Protein AF-A0A7S1AIG1-F1 (afdb_monomer)

Secondary structure (DSSP, 8-state):
-HHHHHTTTTTTTHHHHHHHHHHHHHHHHHHHHHHHHHHHHHS----EEESTT-TT-EEE---HHHHHHHHHHHHHHHHHHTSTT-TTTHHHHHHHHHHHHHHHHHHHHHH-

Solvent-accessible surface area (backbone atoms only — not comparable to full-atom values): 6513 Å² total; per-residue (Å²): 106,76,65,61,53,61,75,61,48,56,77,79,45,45,64,60,52,52,51,52,52,49,44,53,54,44,31,51,55,49,50,57,53,50,50,50,52,53,50,51,62,73,71,58,78,82,46,67,39,66,48,91,79,42,86,98,38,72,39,78,50,82,50,65,68,58,54,53,50,50,54,53,49,49,55,51,50,53,53,46,70,72,37,92,44,25,76,92,50,40,70,63,52,52,56,48,49,52,50,54,49,51,52,50,54,55,51,54,64,69,74,108

Mean predicted aligned error: 9.69 Å

pLDDT: mean 81.88, std 11.01, range [47.72, 93.44]

Structure (mmCIF, N/CA/C/O backbone):
data_AF-A0A7S1AIG1-F1
#
_entry.id   AF-A0A7S1AIG1-F1
#
loop_
_atom_site.group_PDB
_atom_site.id
_atom_site.type_symbol
_atom_site.label_atom_id
_atom_site.label_alt_id
_atom_site.label_comp_id
_atom_site.label_asym_id
_atom_site.label_entity_id
_atom_site.label_seq_id
_atom_site.pdbx_PDB_ins_code
_atom_site.Cartn_x
_atom_site.Cartn_y
_atom_site.Cartn_z
_atom_site.occupancy
_atom_site.B_iso_or_equiv
_atom_site.auth_seq_id
_atom_site.auth_comp_id
_atom_site.auth_asym_id
_atom_site.auth_atom_id
_atom_site.pdbx_PDB_model_num
ATOM 1 N N . THR A 1 1 ? 15.024 -18.131 -40.405 1.00 47.72 1 THR A N 1
ATOM 2 C CA . THR A 1 1 ? 16.391 -18.675 -40.186 1.00 47.72 1 THR A CA 1
ATOM 3 C C . THR A 1 1 ? 17.231 -17.600 -39.531 1.00 47.72 1 THR A C 1
ATOM 5 O O . THR A 1 1 ? 16.886 -16.444 -39.683 1.00 47.72 1 THR A O 1
ATOM 8 N N . LEU A 1 2 ? 18.308 -17.926 -38.809 1.00 54.19 2 LEU A N 1
ATOM 9 C CA . LEU A 1 2 ? 19.187 -16.922 -38.171 1.00 54.19 2 LEU A CA 1
ATOM 10 C C . LEU A 1 2 ? 19.594 -15.776 -39.123 1.00 54.19 2 LEU A C 1
ATOM 12 O O . LEU A 1 2 ? 19.642 -14.630 -38.699 1.00 54.19 2 LEU A O 1
ATOM 16 N N . LEU A 1 3 ? 19.724 -16.064 -40.425 1.00 59.31 3 LEU A N 1
ATOM 17 C CA . LEU A 1 3 ? 19.918 -15.075 -41.491 1.00 59.31 3 LEU A CA 1
ATOM 18 C C . LEU A 1 3 ? 18.823 -13.991 -41.576 1.00 59.31 3 LEU A C 1
ATOM 20 O O . LEU A 1 3 ? 19.128 -12.843 -41.874 1.00 59.31 3 LEU A O 1
ATOM 24 N N . SER A 1 4 ? 17.552 -14.327 -41.322 1.00 54.50 4 SER A N 1
ATOM 25 C CA . SER A 1 4 ? 16.450 -13.354 -41.349 1.00 54.50 4 SER A CA 1
ATOM 26 C C . SER A 1 4 ? 16.503 -12.393 -40.162 1.00 54.50 4 SER A C 1
ATOM 28 O O . SER A 1 4 ? 16.073 -11.258 -40.296 1.00 54.50 4 SER A O 1
ATOM 30 N N . LEU A 1 5 ? 17.059 -12.818 -39.021 1.00 51.34 5 LEU A N 1
ATOM 31 C CA . LEU A 1 5 ? 17.271 -11.962 -37.847 1.00 51.34 5 LEU A CA 1
ATOM 32 C C . LEU A 1 5 ? 18.486 -11.041 -38.036 1.00 51.34 5 LEU A C 1
ATOM 34 O O . LEU A 1 5 ? 18.451 -9.886 -37.622 1.00 51.34 5 LEU A O 1
ATOM 38 N N . THR A 1 6 ? 19.537 -11.515 -38.715 1.00 59.47 6 THR A N 1
ATOM 39 C CA . THR A 1 6 ? 20.701 -10.686 -39.073 1.00 59.47 6 THR A CA 1
ATOM 40 C C . THR A 1 6 ? 20.366 -9.661 -40.164 1.00 59.47 6 THR A C 1
ATOM 42 O O . THR A 1 6 ? 20.821 -8.526 -40.082 1.00 59.47 6 THR A O 1
ATOM 45 N N . ASN A 1 7 ? 19.514 -10.017 -41.134 1.00 57.75 7 ASN A N 1
ATOM 46 C CA . ASN A 1 7 ? 19.038 -9.109 -42.190 1.00 57.75 7 ASN A CA 1
ATOM 47 C C . ASN A 1 7 ? 18.108 -7.990 -41.688 1.00 57.75 7 ASN A C 1
ATOM 49 O O . ASN A 1 7 ? 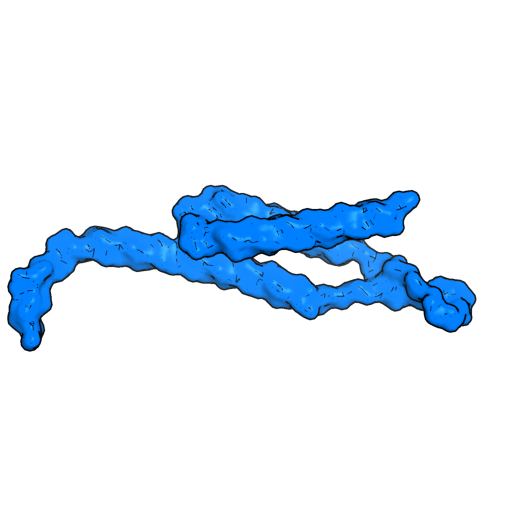17.891 -7.024 -42.411 1.00 57.75 7 ASN A O 1
ATOM 53 N N . HIS A 1 8 ? 17.560 -8.108 -40.476 1.00 59.56 8 HIS A N 1
ATOM 54 C CA . HIS A 1 8 ? 16.667 -7.113 -39.872 1.00 59.56 8 HIS A CA 1
ATOM 55 C C . HIS A 1 8 ? 17.375 -6.141 -38.914 1.00 59.56 8 HIS A C 1
ATOM 57 O O . HIS A 1 8 ? 16.700 -5.473 -38.137 1.00 59.56 8 HIS A O 1
ATOM 63 N N . CYS A 1 9 ? 18.711 -6.042 -38.955 1.00 58.47 9 CYS A N 1
ATOM 64 C CA . CYS A 1 9 ? 19.464 -5.057 -38.169 1.00 58.47 9 CYS A CA 1
ATOM 65 C C . CYS A 1 9 ? 19.092 -5.044 -36.671 1.00 58.47 9 CYS A C 1
ATOM 67 O O . CYS A 1 9 ? 18.998 -4.001 -36.035 1.00 58.47 9 CYS A O 1
ATOM 69 N N . ILE A 1 10 ? 18.904 -6.218 -36.063 1.00 56.22 10 ILE A N 1
ATOM 70 C CA . ILE A 1 10 ? 18.579 -6.339 -34.629 1.00 56.22 10 ILE A CA 1
ATOM 71 C C . ILE A 1 10 ? 19.618 -5.658 -33.719 1.00 56.22 10 ILE A C 1
ATOM 73 O O . ILE A 1 10 ? 19.285 -5.218 -32.621 1.00 56.22 10 ILE A O 1
ATOM 77 N N . PHE A 1 11 ? 20.863 -5.526 -34.186 1.00 57.81 11 PHE A N 1
ATOM 78 C CA . PHE A 1 11 ? 21.914 -4.795 -33.480 1.00 57.81 11 PHE A CA 1
ATOM 79 C C . PHE A 1 11 ? 21.728 -3.269 -33.501 1.00 57.81 11 PHE A C 1
ATOM 81 O O . PHE A 1 11 ? 22.178 -2.623 -32.558 1.00 57.81 11 PHE A O 1
ATOM 88 N N . ASP A 1 12 ? 21.016 -2.711 -34.486 1.00 61.19 12 ASP A N 1
ATOM 89 C CA . ASP A 1 12 ? 20.690 -1.276 -34.551 1.00 61.19 12 ASP A CA 1
ATOM 90 C C . ASP A 1 12 ? 19.557 -0.905 -33.578 1.00 61.19 12 ASP A C 1
ATOM 92 O O . ASP A 1 12 ? 19.455 0.230 -33.126 1.00 61.19 12 ASP A O 1
ATOM 96 N N . HIS A 1 13 ? 18.738 -1.880 -33.174 1.00 60.94 13 HIS A N 1
ATOM 97 C CA . HIS A 1 13 ? 17.658 -1.695 -32.199 1.00 60.94 13 HIS A CA 1
ATOM 98 C C . HIS A 1 13 ? 18.053 -2.067 -30.761 1.00 60.94 13 HIS A C 1
ATOM 100 O O . HIS A 1 13 ? 17.199 -2.092 -29.875 1.00 60.94 13 HIS A O 1
ATOM 106 N N . LYS A 1 14 ? 19.338 -2.348 -30.498 1.00 67.12 14 LYS A N 1
ATOM 107 C CA . LYS A 1 14 ? 19.829 -2.748 -29.168 1.00 67.12 14 LYS A CA 1
ATOM 108 C C . LYS A 1 14 ? 19.532 -1.699 -28.093 1.00 67.12 14 LYS A C 1
ATOM 110 O O . LYS A 1 14 ? 19.186 -2.066 -26.973 1.00 67.12 14 LYS A O 1
ATOM 115 N N . 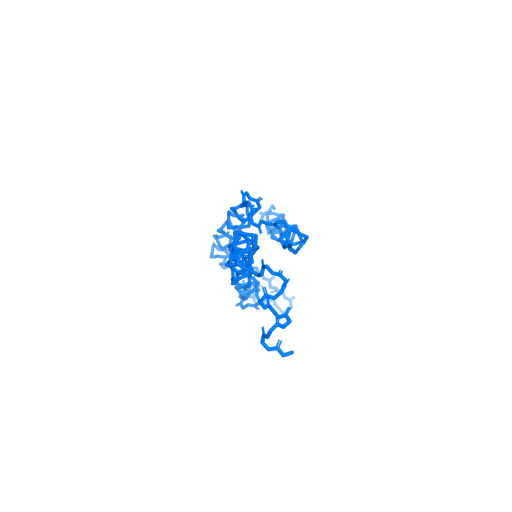GLU A 1 15 ? 19.650 -0.417 -28.428 1.00 70.12 15 GLU A N 1
ATOM 116 C CA . GLU A 1 15 ? 19.337 0.682 -27.506 1.00 70.12 15 GLU A CA 1
ATOM 117 C C . GLU A 1 15 ? 17.851 0.707 -27.151 1.00 70.12 15 GLU A C 1
ATOM 119 O O . GLU A 1 15 ? 17.505 0.757 -25.977 1.00 70.12 15 GLU A O 1
ATOM 124 N N . LEU A 1 16 ? 16.985 0.547 -28.151 1.00 74.50 16 LEU A N 1
ATOM 125 C CA . LEU A 1 16 ? 15.533 0.552 -27.983 1.00 74.50 16 LEU A CA 1
ATOM 126 C C . LEU A 1 16 ? 15.058 -0.662 -27.161 1.00 74.50 16 LEU A C 1
ATOM 128 O O . LEU A 1 16 ? 14.215 -0.535 -26.278 1.00 74.50 16 LEU A O 1
ATOM 132 N N . VAL A 1 17 ? 15.664 -1.836 -27.375 1.00 77.56 17 VAL A N 1
ATOM 133 C CA . VAL A 1 17 ? 15.426 -3.031 -26.544 1.00 77.56 17 VAL A CA 1
ATOM 134 C C . VAL A 1 17 ? 15.920 -2.818 -25.111 1.00 77.56 17 VAL A C 1
ATOM 136 O O . VAL A 1 17 ? 15.235 -3.203 -24.166 1.00 77.56 17 VAL A O 1
ATOM 139 N N . SER A 1 18 ? 17.088 -2.197 -24.930 1.00 77.81 18 SER A N 1
ATOM 140 C CA . SER A 1 18 ? 17.630 -1.900 -23.601 1.00 77.81 18 SER A CA 1
ATOM 141 C C . SER A 1 18 ? 16.768 -0.887 -22.843 1.00 77.81 18 SER A C 1
ATOM 143 O O . SER A 1 18 ? 16.587 -1.029 -21.636 1.00 77.81 18 SER A O 1
ATOM 145 N N . GLU A 1 19 ? 16.230 0.115 -23.535 1.00 80.44 19 GLU A N 1
ATOM 146 C CA . GLU A 1 19 ? 15.341 1.127 -22.970 1.00 80.44 19 GLU A CA 1
ATOM 147 C C . GLU A 1 19 ? 14.015 0.505 -22.520 1.00 80.44 19 GLU A C 1
ATOM 149 O O . GLU A 1 19 ? 13.650 0.624 -21.350 1.00 80.44 19 GLU A O 1
ATOM 154 N N . ILE A 1 20 ? 13.349 -0.251 -23.401 1.00 81.50 20 ILE A N 1
ATOM 155 C CA . ILE A 1 20 ? 12.097 -0.951 -23.074 1.00 81.50 20 ILE A CA 1
ATOM 156 C C . ILE A 1 20 ? 12.316 -1.944 -21.928 1.00 81.50 20 ILE A C 1
ATOM 158 O O . ILE A 1 20 ? 11.515 -1.998 -20.998 1.00 81.50 20 ILE A O 1
ATOM 162 N N . SER A 1 21 ? 13.418 -2.699 -21.947 1.00 82.19 21 SER A N 1
ATOM 163 C CA . SER A 1 21 ? 13.750 -3.631 -20.864 1.00 82.19 21 SER A CA 1
ATOM 164 C C . SER A 1 21 ? 13.982 -2.912 -19.533 1.00 82.19 21 SER A C 1
ATOM 166 O O . SER A 1 21 ? 13.638 -3.450 -18.478 1.00 82.19 21 SER A O 1
ATOM 168 N N . GLY A 1 22 ? 14.566 -1.712 -19.563 1.00 82.88 22 GLY A N 1
ATOM 169 C CA . GLY A 1 22 ? 14.761 -0.875 -18.382 1.00 82.88 22 GLY A CA 1
ATOM 170 C C . GLY A 1 22 ? 13.435 -0.381 -17.804 1.00 82.88 22 GLY A C 1
ATOM 171 O O . GLY A 1 22 ? 13.222 -0.491 -16.597 1.00 82.88 22 GLY A O 1
ATOM 172 N N . VAL A 1 23 ? 12.525 0.090 -18.662 1.00 84.19 23 VAL A N 1
ATOM 173 C CA . VAL A 1 23 ? 11.170 0.506 -18.263 1.00 84.19 23 VAL A CA 1
ATOM 174 C C . VAL A 1 23 ? 10.387 -0.667 -17.678 1.00 84.19 23 VAL A C 1
ATOM 176 O O . VAL A 1 23 ? 9.883 -0.549 -16.565 1.00 84.19 23 VAL A O 1
ATOM 179 N N . ALA A 1 24 ? 10.379 -1.819 -18.354 1.00 82.94 24 ALA A N 1
ATOM 180 C CA . ALA A 1 24 ? 9.680 -3.017 -17.889 1.00 82.94 24 ALA A CA 1
ATOM 181 C C . ALA A 1 24 ? 10.203 -3.508 -16.526 1.00 82.94 24 ALA A C 1
ATOM 183 O O . ALA A 1 24 ? 9.431 -3.911 -15.659 1.00 82.94 24 ALA A O 1
ATOM 184 N N . SER A 1 25 ? 11.519 -3.433 -16.303 1.00 88.06 25 SER A N 1
ATOM 185 C CA . SER A 1 25 ? 12.118 -3.789 -15.009 1.00 88.06 25 SER A CA 1
ATOM 186 C C . SER A 1 25 ? 11.704 -2.815 -13.899 1.00 88.06 25 SER A C 1
ATOM 188 O O . SER A 1 25 ? 11.460 -3.232 -12.767 1.00 88.06 25 SER A O 1
ATOM 190 N N . GLY A 1 26 ? 11.609 -1.521 -14.221 1.00 87.88 26 GLY A N 1
ATOM 191 C CA . GLY A 1 26 ? 11.132 -0.489 -13.302 1.00 87.88 26 GLY A CA 1
ATOM 192 C C . GLY A 1 26 ? 9.654 -0.654 -12.945 1.00 87.88 26 GLY A C 1
ATOM 193 O O . GLY A 1 26 ? 9.300 -0.576 -11.770 1.00 87.88 26 GLY A O 1
ATOM 194 N N . GLU A 1 27 ? 8.810 -0.946 -13.934 1.00 88.25 27 GLU A N 1
ATOM 195 C CA . GLU A 1 27 ? 7.386 -1.249 -13.744 1.00 88.25 27 GLU A CA 1
ATOM 196 C C . GLU A 1 27 ? 7.192 -2.474 -12.850 1.00 88.25 27 GLU A C 1
ATOM 198 O O . GLU A 1 27 ? 6.446 -2.414 -11.875 1.00 88.25 27 GLU A O 1
ATOM 203 N N . TYR A 1 28 ? 7.937 -3.552 -13.107 1.00 88.12 28 TYR A N 1
ATOM 204 C CA . TYR A 1 28 ? 7.877 -4.772 -12.302 1.00 88.12 28 TYR A CA 1
ATOM 205 C C . TYR A 1 28 ? 8.279 -4.542 -10.837 1.00 88.12 28 TYR A C 1
ATOM 207 O O . TYR A 1 28 ? 7.708 -5.134 -9.920 1.00 88.12 28 TYR A O 1
ATOM 215 N N . ALA A 1 29 ? 9.256 -3.667 -10.583 1.00 89.81 29 ALA A N 1
ATOM 216 C CA . ALA A 1 29 ? 9.644 -3.309 -9.221 1.00 89.81 29 ALA A CA 1
ATOM 217 C C . ALA A 1 29 ? 8.532 -2.542 -8.482 1.00 89.81 29 ALA A C 1
ATOM 219 O O . ALA A 1 29 ? 8.291 -2.787 -7.295 1.00 89.81 29 ALA A O 1
ATOM 220 N N . LEU A 1 30 ? 7.840 -1.631 -9.173 1.00 90.44 30 LEU A N 1
ATOM 221 C CA . LEU A 1 30 ? 6.689 -0.932 -8.605 1.00 90.44 30 LEU A CA 1
ATOM 222 C C . LEU A 1 30 ? 5.504 -1.878 -8.387 1.00 90.44 30 LEU A C 1
ATOM 224 O O . LEU A 1 30 ? 4.870 -1.811 -7.339 1.00 90.44 30 LEU A O 1
ATOM 228 N N . GLU A 1 31 ? 5.237 -2.791 -9.320 1.00 90.25 31 GLU A N 1
ATOM 229 C CA . GLU A 1 31 ? 4.153 -3.769 -9.194 1.00 90.25 31 GLU A CA 1
ATOM 230 C C . GLU A 1 31 ? 4.370 -4.703 -7.999 1.00 90.25 31 GLU A C 1
ATOM 232 O O . GLU A 1 31 ? 3.460 -4.871 -7.192 1.00 90.25 31 GLU A O 1
ATOM 237 N N . GLN A 1 32 ? 5.594 -5.198 -7.788 1.00 92.12 32 GLN A N 1
ATOM 238 C CA . GLN A 1 32 ? 5.936 -5.949 -6.573 1.00 92.12 32 GLN A CA 1
ATOM 239 C C . GLN A 1 32 ? 5.746 -5.128 -5.294 1.00 92.12 32 GLN A C 1
ATOM 241 O O . GLN A 1 32 ? 5.410 -5.667 -4.240 1.00 92.12 32 GLN A O 1
ATOM 246 N N . SER A 1 33 ? 6.011 -3.823 -5.354 1.00 90.38 33 SER A N 1
ATOM 247 C CA . SER A 1 33 ? 5.841 -2.946 -4.195 1.00 90.38 33 SER A CA 1
ATOM 248 C C . SER A 1 33 ? 4.357 -2.743 -3.891 1.00 90.38 33 SER A C 1
ATOM 250 O O . SER A 1 33 ? 3.962 -2.787 -2.729 1.00 90.38 33 SER A O 1
ATOM 252 N N . LEU A 1 34 ? 3.525 -2.591 -4.926 1.00 90.81 34 LEU A N 1
ATOM 253 C CA . LEU A 1 34 ? 2.072 -2.528 -4.803 1.00 90.81 34 LEU A CA 1
ATOM 254 C C . LEU A 1 34 ? 1.502 -3.844 -4.262 1.00 90.81 34 LEU A C 1
ATOM 256 O O . LEU A 1 34 ? 0.659 -3.821 -3.373 1.00 90.81 34 LEU A O 1
ATOM 260 N N . GLU A 1 35 ? 1.985 -4.986 -4.748 1.00 92.12 35 GLU A N 1
ATOM 261 C CA . GLU A 1 35 ? 1.543 -6.311 -4.303 1.00 92.12 35 GLU A CA 1
ATOM 262 C C . GLU A 1 35 ? 1.801 -6.539 -2.807 1.00 92.12 35 GLU A C 1
ATOM 264 O O . GLU A 1 35 ? 0.957 -7.109 -2.119 1.00 92.12 35 GLU A O 1
ATOM 269 N N . LYS A 1 36 ? 2.904 -6.009 -2.264 1.00 90.62 36 LYS A N 1
ATOM 270 C CA . LYS A 1 36 ? 3.155 -6.020 -0.813 1.00 90.62 36 LYS A CA 1
ATOM 271 C C . LYS A 1 36 ? 2.113 -5.226 -0.035 1.00 90.62 36 LYS A C 1
ATOM 273 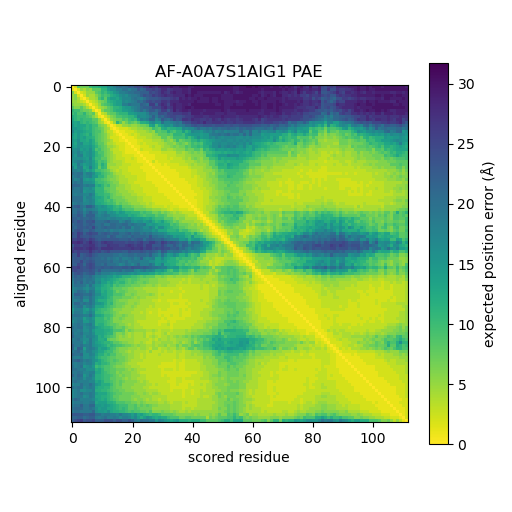O O . LYS A 1 36 ? 1.654 -5.707 0.994 1.00 90.62 36 LYS A O 1
ATOM 278 N N . VAL A 1 37 ? 1.730 -4.046 -0.529 1.00 89.00 37 VAL A N 1
ATOM 279 C CA . VAL A 1 37 ? 0.658 -3.244 0.080 1.00 89.00 37 VAL A CA 1
ATOM 280 C C . VAL A 1 37 ? -0.648 -4.038 0.042 1.00 89.00 37 VAL A C 1
ATOM 282 O O . VAL A 1 37 ? -1.296 -4.197 1.070 1.00 89.00 37 VAL A O 1
ATOM 285 N N . VAL A 1 38 ? -0.998 -4.623 -1.108 1.00 89.75 38 VAL A N 1
ATOM 286 C CA . VAL A 1 38 ? -2.207 -5.452 -1.254 1.00 89.75 38 VAL A C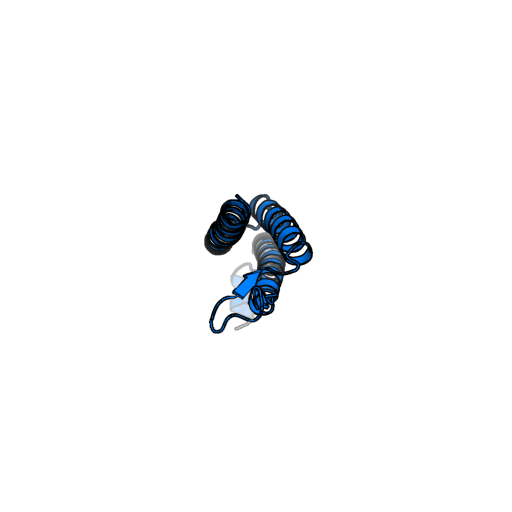A 1
ATOM 287 C C . VAL A 1 38 ? -2.230 -6.615 -0.263 1.00 89.75 38 VAL A C 1
ATOM 289 O O . VAL A 1 38 ? -3.250 -6.844 0.384 1.00 89.75 38 VAL A O 1
ATOM 292 N N . ALA A 1 39 ? -1.120 -7.344 -0.145 1.00 90.25 39 ALA A N 1
ATOM 293 C CA . ALA A 1 39 ? -1.001 -8.477 0.763 1.00 90.25 39 ALA A CA 1
ATOM 294 C C . ALA A 1 39 ? -1.108 -8.042 2.231 1.00 90.25 39 ALA A C 1
ATOM 296 O O . ALA A 1 39 ? -1.842 -8.661 2.995 1.00 90.25 39 ALA A O 1
ATOM 297 N N . ALA A 1 40 ? -0.452 -6.938 2.605 1.00 87.31 40 ALA A N 1
ATOM 298 C CA . ALA A 1 40 ? -0.547 -6.385 3.952 1.00 87.31 40 ALA A CA 1
ATOM 299 C C . ALA A 1 40 ? -1.999 -6.043 4.318 1.00 87.31 40 ALA A C 1
ATOM 301 O O . ALA A 1 40 ? -2.452 -6.406 5.396 1.00 87.31 40 ALA A O 1
ATOM 302 N N . TRP A 1 41 ? -2.753 -5.436 3.396 1.00 84.69 41 TRP A N 1
ATOM 303 C CA . TRP A 1 41 ? -4.177 -5.144 3.587 1.00 84.69 41 TRP A CA 1
ATOM 304 C C . TRP A 1 41 ? -5.066 -6.390 3.668 1.00 84.69 41 TRP A C 1
ATOM 306 O O . TRP A 1 41 ? -6.090 -6.357 4.347 1.00 84.69 41 TRP A O 1
ATOM 316 N N . ALA A 1 42 ? -4.711 -7.477 2.979 1.00 84.56 42 ALA A N 1
ATOM 317 C CA . ALA A 1 42 ? -5.471 -8.726 3.030 1.00 84.56 42 ALA A CA 1
ATOM 318 C C . ALA A 1 42 ? -5.342 -9.434 4.389 1.00 84.56 42 ALA A C 1
ATOM 320 O O . ALA A 1 42 ? -6.315 -10.014 4.869 1.00 84.56 42 ALA A O 1
ATOM 321 N N . ASP A 1 43 ? -4.164 -9.348 5.008 1.00 80.94 43 ASP A N 1
ATOM 322 C CA . ASP A 1 43 ? -3.845 -10.018 6.272 1.00 80.94 43 ASP A CA 1
ATOM 323 C C . ASP A 1 43 ? -4.028 -9.121 7.508 1.00 80.94 43 ASP A C 1
ATOM 325 O O . ASP A 1 43 ? -3.717 -9.546 8.617 1.00 80.94 43 ASP A O 1
ATOM 329 N N . MET A 1 44 ? -4.531 -7.895 7.344 1.00 78.50 44 MET A N 1
ATOM 330 C CA . MET A 1 44 ? -4.643 -6.888 8.403 1.00 78.50 44 MET A CA 1
ATOM 331 C C . MET A 1 44 ? -5.827 -7.179 9.347 1.00 78.50 44 MET A C 1
ATOM 333 O O . MET A 1 44 ? -6.986 -6.976 8.968 1.00 78.50 44 MET A O 1
ATOM 337 N N . PRO A 1 45 ? -5.590 -7.633 10.595 1.00 74.38 45 PRO A N 1
ATOM 338 C CA . PRO A 1 45 ? -6.670 -7.931 11.521 1.00 74.38 45 PRO A CA 1
ATOM 339 C C . PRO A 1 45 ? -7.154 -6.649 12.206 1.00 74.38 45 PRO A C 1
ATOM 341 O O . PRO A 1 45 ? -6.392 -5.969 12.888 1.00 74.38 45 PRO A O 1
ATOM 344 N N . LEU A 1 46 ? -8.449 -6.350 12.101 1.00 76.19 46 LEU A N 1
ATOM 345 C CA . LEU A 1 46 ? -9.085 -5.335 12.942 1.00 76.19 46 LEU A CA 1
ATOM 346 C C . LEU A 1 46 ? -9.339 -5.931 14.329 1.00 76.19 46 LEU A C 1
ATOM 348 O O . LEU A 1 46 ? -10.213 -6.784 14.505 1.00 76.19 46 LEU A O 1
ATOM 352 N N . ALA A 1 47 ? -8.560 -5.495 15.319 1.00 75.38 47 ALA A N 1
ATOM 353 C CA . ALA A 1 47 ? -8.766 -5.901 16.699 1.00 75.38 47 ALA A CA 1
ATOM 354 C C . ALA A 1 47 ? -10.092 -5.319 17.210 1.00 75.38 47 ALA A C 1
ATOM 356 O O . ALA A 1 47 ? -10.255 -4.106 17.329 1.00 75.38 47 ALA A O 1
ATOM 357 N N . VAL A 1 48 ? -11.049 -6.194 17.519 1.00 77.69 48 VAL A N 1
ATOM 358 C CA . VAL A 1 48 ? -12.350 -5.825 18.090 1.00 77.69 48 VAL A CA 1
ATOM 359 C C . VAL A 1 48 ? -12.517 -6.450 19.470 1.00 77.69 48 VAL A C 1
ATOM 361 O O . VAL A 1 48 ? -12.165 -7.609 19.690 1.00 77.69 48 VAL A O 1
ATOM 364 N N . MET A 1 49 ? -13.077 -5.695 20.412 1.00 78.44 49 MET A N 1
ATOM 365 C CA . MET A 1 49 ? -13.370 -6.164 21.767 1.00 78.44 49 MET A CA 1
ATOM 366 C C . MET A 1 49 ? -14.850 -5.988 22.110 1.00 78.44 49 MET A C 1
ATOM 368 O O . MET A 1 49 ? -15.502 -5.050 21.654 1.00 78.44 49 MET A O 1
ATOM 372 N N . SER A 1 50 ? -15.402 -6.900 22.918 1.00 77.88 50 SER A N 1
ATOM 373 C CA . SER A 1 50 ? -16.798 -6.799 23.360 1.00 77.88 50 SER A CA 1
ATOM 374 C C . SER A 1 50 ? -16.969 -5.613 24.306 1.00 77.88 50 SER A C 1
ATOM 376 O O . SER A 1 50 ? -16.269 -5.489 25.315 1.00 77.88 50 SER A O 1
ATOM 378 N N . HIS A 1 51 ? -17.927 -4.744 24.001 1.00 76.25 51 HIS A N 1
ATOM 379 C CA . HIS A 1 51 ? -18.223 -3.599 24.847 1.00 76.25 51 HIS A CA 1
ATOM 380 C C . HIS A 1 51 ? -19.104 -4.032 26.028 1.00 76.25 51 HIS A C 1
ATOM 382 O O . HIS A 1 51 ? -20.253 -4.443 25.859 1.00 76.25 51 HIS A O 1
ATOM 388 N N . ARG A 1 52 ? -18.566 -3.927 27.252 1.00 75.88 52 ARG A N 1
ATOM 389 C CA . ARG A 1 52 ? -19.282 -4.180 28.524 1.00 75.88 52 ARG A CA 1
ATOM 390 C C . ARG A 1 52 ? -19.961 -5.559 28.626 1.00 75.88 52 ARG A C 1
ATOM 392 O O . ARG A 1 52 ? -20.971 -5.685 29.314 1.00 75.88 52 ARG A O 1
ATOM 399 N N . ASN A 1 53 ? -19.418 -6.590 27.971 1.00 68.19 53 ASN A N 1
ATOM 400 C CA . ASN A 1 53 ? -19.995 -7.943 27.911 1.00 68.19 53 ASN A CA 1
ATOM 401 C C . ASN A 1 53 ? -21.442 -7.989 27.372 1.00 68.19 53 ASN A C 1
ATOM 403 O O . ASN A 1 53 ? -22.182 -8.932 27.665 1.00 68.19 53 ASN A O 1
ATOM 407 N N . GLN A 1 54 ? -21.869 -6.986 26.597 1.00 73.88 54 GLN A N 1
ATOM 408 C CA . GLN A 1 54 ? -23.137 -7.060 25.875 1.00 73.88 54 GLN A CA 1
ATOM 409 C C . GLN A 1 54 ? -22.995 -7.983 24.664 1.00 73.88 54 GLN A C 1
ATOM 411 O O . GLN A 1 54 ? -22.012 -7.923 23.922 1.00 73.88 54 GLN A O 1
ATOM 416 N N . LYS A 1 55 ? -24.004 -8.837 24.459 1.00 74.00 55 LYS A N 1
ATOM 417 C CA . LYS A 1 55 ? -24.124 -9.639 23.240 1.00 74.00 55 LYS A CA 1
ATOM 418 C C . LYS A 1 55 ? -24.266 -8.705 22.036 1.00 74.00 55 LYS A C 1
ATOM 420 O O . LYS A 1 55 ? -25.028 -7.745 22.104 1.00 74.00 55 LYS A O 1
ATOM 425 N N . ASP A 1 56 ? -23.532 -9.016 20.971 1.00 73.44 56 ASP A N 1
ATOM 426 C CA . ASP A 1 56 ? -23.600 -8.359 19.659 1.00 73.44 56 ASP A CA 1
ATOM 427 C C . ASP A 1 56 ? -23.153 -6.882 19.618 1.00 73.44 56 ASP A C 1
ATOM 429 O O . ASP A 1 56 ? -23.477 -6.165 18.674 1.00 73.44 56 ASP A O 1
ATOM 433 N N . LEU A 1 57 ? -22.363 -6.428 20.603 1.00 78.00 57 LEU A N 1
ATOM 434 C CA . LEU A 1 57 ? -21.751 -5.095 20.605 1.00 78.00 57 LEU A CA 1
ATOM 435 C C . LEU A 1 57 ? -20.221 -5.190 20.708 1.00 78.00 57 LEU A C 1
ATOM 437 O O . LEU A 1 57 ? -19.676 -5.621 21.730 1.00 78.00 57 LEU A O 1
ATOM 441 N N . PHE A 1 58 ? -19.535 -4.750 19.655 1.00 78.56 58 PHE A N 1
ATOM 442 C CA . PHE A 1 58 ? -18.077 -4.745 19.549 1.00 78.56 58 PHE A CA 1
ATOM 443 C C . PHE A 1 58 ? -17.572 -3.327 19.289 1.00 78.56 58 PHE A C 1
ATOM 445 O O . PHE A 1 58 ? -18.187 -2.578 18.535 1.00 78.56 58 PHE A O 1
ATOM 452 N N . ILE A 1 59 ? -16.455 -2.971 19.915 1.00 80.50 59 ILE A N 1
ATOM 453 C CA . ILE A 1 59 ? -15.718 -1.730 19.658 1.00 80.50 59 ILE A CA 1
ATOM 454 C C . ILE A 1 59 ? -14.339 -2.073 19.104 1.00 80.50 59 ILE A C 1
ATOM 456 O O . ILE A 1 59 ? -13.795 -3.137 19.414 1.00 80.50 59 ILE A O 1
ATOM 460 N N . LEU A 1 60 ? -13.780 -1.171 18.298 1.00 80.12 60 LEU A N 1
ATOM 461 C CA . LEU A 1 60 ? -12.376 -1.248 17.913 1.00 80.12 60 LEU A CA 1
ATOM 462 C C . LEU A 1 60 ? -11.510 -1.158 19.178 1.00 80.12 60 LEU A C 1
ATOM 464 O O . LEU A 1 60 ? -11.757 -0.327 20.053 1.00 80.12 60 LEU A O 1
ATOM 468 N N . ALA A 1 61 ? -10.565 -2.086 19.295 1.00 78.31 61 ALA A N 1
ATOM 469 C CA . ALA A 1 61 ? -9.591 -2.141 20.373 1.00 78.31 61 ALA A CA 1
ATOM 470 C C . ALA A 1 61 ? -8.366 -1.296 19.981 1.00 78.31 61 ALA A C 1
ATOM 472 O O . ALA A 1 61 ? -8.522 -0.163 19.533 1.00 78.31 61 ALA A O 1
ATOM 473 N N . ASP A 1 62 ? -7.151 -1.822 20.148 1.00 79.50 62 ASP A N 1
ATOM 474 C CA . ASP A 1 62 ? -5.952 -1.125 19.693 1.00 79.50 62 ASP A CA 1
ATOM 475 C C . ASP A 1 62 ? -5.910 -1.049 18.160 1.00 79.50 62 ASP A C 1
ATOM 477 O O . ASP A 1 62 ? -5.932 -2.058 17.456 1.00 79.50 62 ASP A O 1
ATOM 481 N N . VAL A 1 63 ? -5.883 0.183 17.670 1.00 82.25 63 VAL A N 1
ATOM 482 C CA . VAL A 1 63 ? -5.869 0.578 16.255 1.00 82.25 63 VAL A CA 1
ATOM 483 C C . VAL A 1 63 ? -4.581 1.310 15.880 1.00 82.25 63 VAL A C 1
ATOM 485 O O . VAL A 1 63 ? -4.421 1.718 14.734 1.00 82.25 63 VAL A O 1
ATOM 488 N N . THR A 1 64 ? -3.656 1.482 16.827 1.00 84.00 64 THR A N 1
ATOM 489 C CA . THR A 1 64 ? -2.424 2.259 16.630 1.00 84.00 64 THR A CA 1
ATOM 490 C C . THR A 1 64 ? -1.575 1.675 15.500 1.00 84.00 64 THR A C 1
ATOM 492 O O . THR A 1 64 ? -1.105 2.401 14.621 1.00 84.00 64 THR A O 1
ATOM 495 N N . ASP A 1 65 ? -1.448 0.347 15.472 1.00 84.00 65 ASP A N 1
ATOM 496 C CA . ASP A 1 65 ? -0.708 -0.382 14.436 1.00 84.00 65 ASP A CA 1
ATOM 497 C C . ASP A 1 65 ? -1.352 -0.221 13.052 1.00 84.00 65 ASP A C 1
ATOM 499 O O . ASP A 1 65 ? -0.663 -0.068 12.045 1.00 84.00 65 ASP A O 1
ATOM 503 N N . ILE A 1 66 ? -2.686 -0.212 13.011 1.00 85.56 66 ILE A N 1
ATOM 504 C CA . ILE A 1 66 ? -3.482 -0.046 11.791 1.00 85.56 66 ILE A CA 1
ATOM 505 C C . ILE A 1 66 ? -3.298 1.356 11.216 1.00 85.56 66 ILE A C 1
ATOM 507 O O . ILE A 1 66 ? -3.046 1.496 10.021 1.00 85.56 66 ILE A O 1
ATOM 511 N N . ILE A 1 67 ? -3.374 2.383 12.062 1.00 86.50 67 ILE A N 1
ATOM 512 C CA . ILE A 1 67 ? -3.160 3.774 11.654 1.00 86.50 67 ILE A CA 1
ATOM 513 C C . ILE A 1 67 ? -1.740 3.947 11.105 1.00 86.50 67 ILE A C 1
ATOM 515 O O . ILE A 1 67 ? -1.564 4.475 10.009 1.00 86.50 67 ILE A O 1
ATOM 519 N N . THR A 1 68 ? -0.741 3.409 11.809 1.00 89.56 68 THR A N 1
ATOM 520 C CA . THR A 1 68 ? 0.665 3.468 11.378 1.00 89.56 68 THR A CA 1
ATOM 521 C C . THR A 1 68 ? 0.857 2.800 10.010 1.00 89.56 68 THR A C 1
ATOM 523 O O . THR A 1 68 ? 1.469 3.378 9.114 1.00 89.56 68 THR A O 1
ATOM 526 N N . GLN A 1 69 ? 0.275 1.613 9.797 1.00 89.31 69 GLN A N 1
ATOM 527 C CA . GLN A 1 69 ? 0.341 0.937 8.497 1.00 89.31 69 GLN A CA 1
ATOM 528 C C . GLN A 1 69 ? -0.337 1.729 7.376 1.00 89.31 69 GLN A C 1
ATOM 530 O O . GLN A 1 69 ? 0.153 1.739 6.248 1.00 89.31 69 GLN A O 1
ATOM 535 N N . ILE A 1 70 ? -1.467 2.379 7.652 1.00 90.31 70 ILE A N 1
ATOM 536 C CA . ILE A 1 70 ? -2.175 3.201 6.665 1.00 90.31 70 ILE A CA 1
ATOM 537 C C . ILE A 1 70 ? -1.313 4.386 6.228 1.00 90.31 70 ILE A C 1
ATOM 539 O O . ILE A 1 70 ? -1.206 4.645 5.025 1.00 90.31 70 ILE A O 1
ATOM 543 N N . GLU A 1 71 ? -0.660 5.066 7.171 1.00 90.94 71 GLU A N 1
ATOM 544 C CA . GLU A 1 71 ? 0.267 6.163 6.882 1.00 90.94 71 GLU A CA 1
ATOM 545 C C . GLU A 1 71 ? 1.460 5.687 6.037 1.00 90.94 71 GLU A C 1
ATOM 547 O O . GLU A 1 71 ? 1.746 6.268 4.983 1.00 90.94 71 GLU A O 1
ATOM 552 N N . ASP A 1 72 ? 2.096 4.578 6.424 1.00 92.06 72 ASP A N 1
ATOM 553 C CA . ASP A 1 72 ? 3.221 3.986 5.690 1.00 92.06 72 ASP A CA 1
ATOM 554 C C . ASP A 1 72 ? 2.830 3.587 4.257 1.00 92.06 72 ASP A C 1
ATOM 556 O O . ASP A 1 72 ? 3.534 3.888 3.282 1.00 92.06 72 ASP A O 1
ATOM 560 N N . HIS A 1 73 ? 1.678 2.931 4.092 1.00 91.44 73 HIS A N 1
ATOM 561 C CA . HIS A 1 73 ? 1.165 2.546 2.779 1.00 91.44 73 HIS A CA 1
ATOM 562 C C . HIS A 1 73 ? 0.804 3.767 1.926 1.00 91.44 73 HIS A C 1
ATOM 564 O O . HIS A 1 73 ? 1.067 3.758 0.721 1.00 91.44 73 HIS A O 1
ATOM 570 N N . SER A 1 74 ? 0.274 4.834 2.529 1.00 91.75 74 SER A N 1
ATOM 571 C CA . SER A 1 74 ? -0.014 6.098 1.844 1.00 91.75 74 SER A CA 1
ATOM 572 C C . SER A 1 74 ? 1.261 6.729 1.269 1.00 91.75 74 SER A C 1
ATOM 574 O O . SER A 1 74 ? 1.323 7.03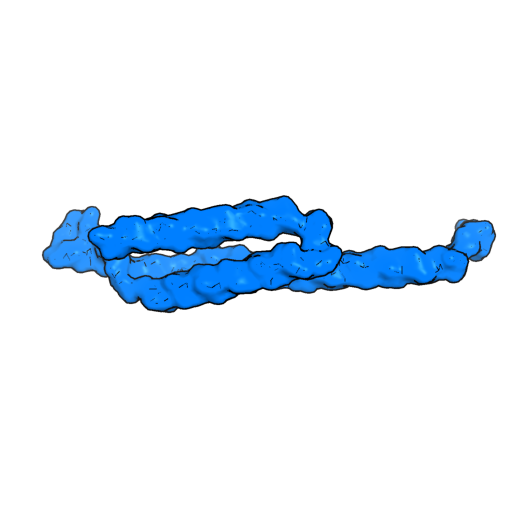0 0.072 1.00 91.75 74 SER A O 1
ATOM 576 N N . VAL A 1 75 ? 2.331 6.825 2.067 1.00 92.69 75 VAL A N 1
ATOM 577 C CA . VAL A 1 75 ? 3.642 7.329 1.609 1.00 92.69 75 VAL A CA 1
ATOM 578 C C . VAL A 1 75 ? 4.234 6.438 0.515 1.00 92.69 75 VAL A C 1
ATOM 580 O O . VAL A 1 75 ? 4.785 6.930 -0.478 1.00 92.69 75 VAL A O 1
ATOM 583 N N . THR A 1 76 ? 4.097 5.119 0.658 1.00 91.06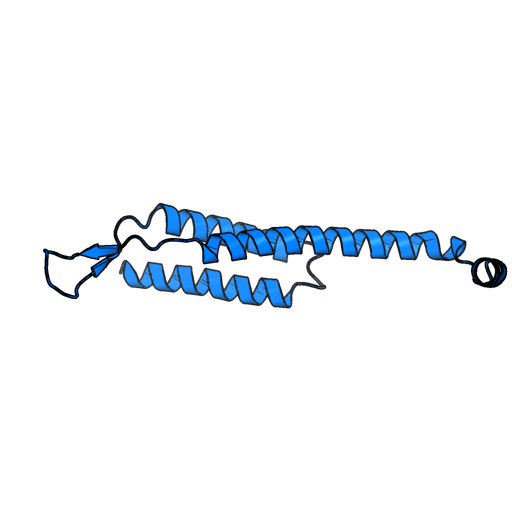 76 THR A N 1
ATOM 584 C CA . THR A 1 76 ? 4.585 4.150 -0.331 1.00 91.06 76 THR A CA 1
ATOM 585 C C . THR A 1 76 ? 3.876 4.345 -1.675 1.00 91.06 76 THR A C 1
ATOM 587 O O . THR A 1 76 ? 4.536 4.448 -2.711 1.00 91.06 76 THR A O 1
ATOM 590 N N . ILE A 1 77 ? 2.547 4.477 -1.675 1.00 91.69 77 ILE A N 1
ATOM 591 C CA . ILE A 1 77 ? 1.744 4.725 -2.881 1.00 91.69 77 ILE A CA 1
ATOM 592 C C . ILE A 1 77 ? 2.105 6.072 -3.523 1.00 91.69 77 ILE A C 1
ATOM 594 O O . ILE A 1 77 ? 2.303 6.133 -4.738 1.00 91.69 77 ILE A O 1
ATOM 598 N N . GLN A 1 78 ? 2.276 7.138 -2.735 1.00 90.56 78 GLN A N 1
ATOM 599 C CA . GLN A 1 78 ? 2.720 8.441 -3.248 1.00 90.56 78 GLN A CA 1
ATOM 600 C C . GLN A 1 78 ? 4.106 8.365 -3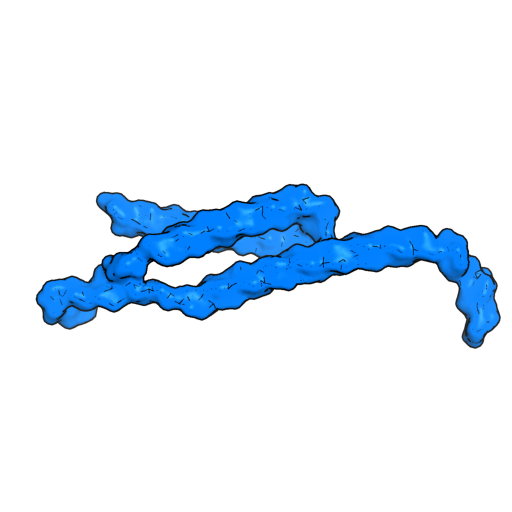.904 1.00 90.56 78 GLN A C 1
ATOM 602 O O . GLN A 1 78 ? 4.335 8.948 -4.966 1.00 90.56 78 GLN A O 1
ATOM 607 N N . THR A 1 79 ? 5.019 7.596 -3.310 1.00 90.75 79 THR A N 1
ATOM 608 C CA . THR A 1 79 ? 6.355 7.351 -3.867 1.00 90.75 79 THR A CA 1
ATOM 609 C C . THR A 1 79 ? 6.273 6.613 -5.204 1.00 90.75 79 THR A C 1
ATOM 611 O O . THR A 1 79 ? 6.967 6.984 -6.152 1.00 90.75 79 THR A O 1
ATOM 614 N N . MET A 1 80 ? 5.389 5.615 -5.324 1.00 89.06 80 MET A N 1
ATOM 615 C CA . MET A 1 80 ? 5.143 4.937 -6.601 1.00 89.06 80 MET A CA 1
ATOM 616 C C . MET A 1 80 ? 4.581 5.908 -7.643 1.00 89.06 80 MET A C 1
ATOM 618 O O . MET A 1 80 ? 5.090 5.947 -8.762 1.00 89.06 80 MET A O 1
ATOM 622 N N . MET A 1 81 ? 3.605 6.744 -7.270 1.00 88.06 81 MET A N 1
ATOM 623 C CA . MET A 1 81 ? 3.001 7.752 -8.152 1.00 88.06 81 MET A CA 1
ATOM 624 C C . MET A 1 81 ? 4.010 8.774 -8.695 1.00 88.06 81 MET A C 1
ATOM 626 O O . MET A 1 81 ? 3.858 9.247 -9.821 1.00 88.06 81 MET A O 1
ATOM 630 N N . GLY A 1 82 ? 5.053 9.095 -7.925 1.00 87.94 82 GLY A N 1
ATOM 631 C CA . GLY A 1 82 ? 6.151 9.968 -8.352 1.00 87.94 82 GLY A CA 1
ATOM 632 C C . GLY A 1 82 ? 7.204 9.295 -9.243 1.00 87.94 82 GLY A C 1
ATOM 633 O O . GLY A 1 82 ? 8.095 9.972 -9.759 1.00 87.94 82 GLY A O 1
ATOM 634 N N . SER A 1 83 ? 7.142 7.975 -9.433 1.00 89.56 83 SER A N 1
ATOM 635 C CA . SER A 1 83 ? 8.121 7.238 -10.232 1.00 89.56 83 SER A CA 1
ATOM 636 C C . SER A 1 83 ? 7.911 7.449 -11.731 1.00 89.56 83 SER A C 1
ATOM 638 O O . SER A 1 83 ? 6.802 7.354 -12.245 1.00 89.56 83 SER A O 1
ATOM 640 N N . ARG A 1 84 ? 9.004 7.616 -12.486 1.00 86.00 84 ARG A N 1
ATOM 641 C CA . ARG A 1 84 ? 8.971 7.661 -13.964 1.00 86.00 84 ARG A CA 1
ATOM 642 C C . ARG A 1 84 ? 8.449 6.375 -14.616 1.00 86.00 84 ARG A C 1
ATOM 644 O O . ARG A 1 84 ? 8.066 6.406 -15.777 1.00 86.00 84 ARG A O 1
ATOM 651 N N . PHE A 1 85 ? 8.455 5.263 -13.881 1.00 87.12 85 PHE A N 1
ATOM 652 C CA . PHE A 1 85 ? 7.988 3.956 -14.351 1.00 87.12 85 PHE A CA 1
ATOM 653 C C . PHE A 1 85 ? 6.521 3.686 -13.982 1.00 87.12 85 PHE A C 1
ATOM 655 O O . PHE A 1 85 ? 6.050 2.570 -14.125 1.00 87.12 85 PHE A O 1
ATOM 662 N N . ILE A 1 86 ? 5.778 4.682 -13.484 1.00 87.44 86 ILE A N 1
ATOM 663 C CA . ILE A 1 86 ? 4.378 4.506 -13.070 1.00 87.44 86 ILE A CA 1
ATOM 664 C C . ILE A 1 86 ? 3.425 4.271 -14.252 1.00 87.44 86 ILE A C 1
ATOM 666 O O . ILE A 1 86 ? 2.327 3.766 -14.057 1.00 87.44 86 ILE A O 1
ATOM 670 N N . GLN A 1 87 ? 3.810 4.650 -15.476 1.00 84.88 87 GLN A N 1
ATOM 671 C CA . GLN A 1 87 ? 2.878 4.825 -16.593 1.00 84.88 87 GLN A CA 1
ATOM 672 C C . GLN A 1 87 ? 2.045 3.573 -16.913 1.00 84.88 87 GLN A C 1
ATOM 674 O O . GLN A 1 87 ? 0.833 3.708 -17.073 1.00 84.88 87 GLN A O 1
ATOM 679 N N . GLY A 1 88 ? 2.641 2.375 -16.943 1.00 84.00 88 GLY A N 1
ATOM 680 C CA . GLY A 1 88 ? 1.916 1.129 -17.218 1.00 84.00 88 GLY A CA 1
ATOM 681 C C . GLY A 1 88 ? 1.024 0.623 -16.077 1.00 84.00 88 GLY A C 1
ATOM 682 O O . GLY A 1 88 ? 0.077 -0.120 -16.325 1.00 84.00 88 GLY A O 1
ATOM 683 N N . ILE A 1 89 ? 1.279 1.037 -14.833 1.00 86.88 89 ILE A N 1
ATOM 684 C CA . ILE A 1 89 ? 0.564 0.546 -13.637 1.00 86.88 89 ILE A CA 1
ATOM 685 C C . ILE A 1 89 ? -0.250 1.635 -12.920 1.00 86.88 89 ILE A C 1
ATOM 687 O O . ILE A 1 89 ? -0.862 1.370 -11.886 1.00 86.88 89 ILE A O 1
ATOM 691 N N . ARG A 1 90 ? -0.260 2.859 -13.457 1.00 89.31 90 ARG A N 1
ATOM 692 C CA . ARG A 1 90 ? -0.830 4.056 -12.831 1.00 89.31 90 ARG A CA 1
ATOM 693 C C . ARG A 1 90 ? -2.263 3.853 -12.364 1.00 89.31 90 ARG A C 1
ATOM 695 O O . ARG A 1 90 ? -2.576 4.167 -11.226 1.00 89.31 90 ARG A O 1
ATOM 702 N N . GLU A 1 91 ? -3.102 3.285 -13.222 1.00 90.88 91 GLU A N 1
ATOM 703 C CA . GLU A 1 91 ? -4.512 3.034 -12.917 1.00 90.88 91 GLU A CA 1
ATOM 704 C C . GLU A 1 91 ? -4.672 2.112 -11.699 1.00 90.88 91 GLU A C 1
ATOM 706 O O . GLU A 1 91 ? -5.472 2.386 -10.806 1.00 90.88 91 GLU A O 1
ATOM 711 N N . LYS A 1 92 ? -3.851 1.055 -11.600 1.00 89.44 92 LYS A N 1
ATOM 712 C CA . LYS A 1 92 ? -3.863 0.155 -10.437 1.00 89.44 92 LYS A CA 1
ATOM 713 C C . LYS A 1 92 ? -3.457 0.897 -9.162 1.00 89.44 92 LYS A C 1
ATOM 715 O O . LYS A 1 92 ? -4.080 0.696 -8.121 1.00 89.44 92 LYS A O 1
ATOM 720 N N . VAL A 1 93 ? -2.422 1.734 -9.239 1.00 90.62 93 VAL A N 1
ATOM 721 C CA . VAL A 1 93 ? -1.917 2.502 -8.092 1.00 90.62 93 VAL A CA 1
ATOM 722 C C . VAL A 1 93 ? -2.929 3.562 -7.646 1.00 90.62 93 VAL A C 1
ATOM 724 O O . VAL A 1 93 ? -3.166 3.683 -6.451 1.00 90.62 93 VAL A O 1
ATOM 727 N N . GLU A 1 94 ? -3.590 4.260 -8.573 1.00 92.12 94 GLU A N 1
ATOM 728 C CA . GLU A 1 94 ? -4.644 5.243 -8.270 1.00 92.12 94 GLU A CA 1
ATOM 729 C C . GLU A 1 94 ? -5.856 4.599 -7.576 1.00 92.12 94 GLU A C 1
ATOM 731 O O . GLU A 1 94 ? -6.382 5.149 -6.610 1.00 92.12 94 GLU A O 1
ATOM 736 N N . VAL A 1 95 ? -6.272 3.400 -7.995 1.00 93.31 95 VAL A N 1
ATOM 737 C CA . VAL A 1 95 ? -7.343 2.660 -7.303 1.00 93.31 95 VAL A CA 1
ATOM 738 C C . VAL A 1 95 ? -6.947 2.325 -5.863 1.00 93.31 95 VAL A C 1
ATOM 740 O O . VAL A 1 95 ? -7.771 2.422 -4.953 1.00 93.31 95 VAL A O 1
ATOM 743 N N . TRP A 1 96 ? -5.699 1.914 -5.634 1.00 91.94 96 TRP A N 1
ATOM 744 C CA . TRP A 1 96 ? -5.214 1.620 -4.285 1.00 91.94 96 TRP A CA 1
ATOM 745 C C . TRP A 1 96 ? -5.034 2.873 -3.434 1.00 91.94 96 TRP A C 1
ATOM 747 O O . TRP A 1 96 ? -5.351 2.836 -2.250 1.00 91.94 96 TRP A O 1
ATOM 757 N N . GLU A 1 97 ? -4.618 3.985 -4.032 1.00 92.19 97 GLU A N 1
ATOM 758 C CA . GLU A 1 97 ? -4.562 5.294 -3.380 1.00 92.19 97 GLU A CA 1
ATOM 759 C C . GLU A 1 97 ? -5.931 5.687 -2.817 1.00 92.19 97 GLU A C 1
ATOM 761 O O . GLU A 1 97 ? -6.050 5.977 -1.627 1.00 92.19 97 GLU A O 1
ATOM 766 N N . GLN A 1 98 ? -6.982 5.575 -3.633 1.00 93.44 98 GLN A N 1
ATOM 767 C CA . GLN A 1 98 ? -8.351 5.857 -3.204 1.00 93.44 98 GLN A CA 1
ATOM 768 C C . GLN A 1 98 ? -8.817 4.925 -2.081 1.00 93.44 98 GLN A C 1
ATOM 770 O O . GLN A 1 98 ? -9.477 5.374 -1.147 1.00 93.44 98 GLN A O 1
ATOM 775 N N . LYS A 1 99 ? -8.474 3.632 -2.147 1.00 91.56 99 LYS A N 1
ATOM 776 C CA . LYS A 1 99 ? -8.837 2.655 -1.108 1.00 91.56 99 LYS A CA 1
ATOM 777 C C . LYS A 1 99 ? -8.163 2.949 0.228 1.00 91.56 99 LYS A C 1
ATOM 779 O O . LYS A 1 99 ? -8.836 2.920 1.253 1.00 91.56 99 LYS A O 1
ATOM 784 N N . VAL A 1 100 ? -6.858 3.227 0.216 1.00 90.56 100 VAL A N 1
ATOM 785 C CA . VAL A 1 100 ? -6.095 3.552 1.431 1.00 90.56 100 VAL A CA 1
ATOM 786 C C . VAL A 1 100 ? -6.605 4.854 2.041 1.00 90.56 100 VAL A C 1
ATOM 788 O O . VAL A 1 100 ? -6.810 4.913 3.250 1.00 90.56 100 VAL A O 1
ATOM 791 N N . ARG A 1 101 ? -6.896 5.861 1.209 1.00 91.81 101 ARG A N 1
ATOM 792 C CA . ARG A 1 101 ? -7.500 7.118 1.660 1.00 91.81 101 ARG A CA 1
ATOM 793 C C . ARG A 1 101 ? -8.872 6.900 2.297 1.00 91.81 101 ARG A C 1
ATOM 795 O O . ARG A 1 101 ? -9.095 7.351 3.409 1.00 91.81 101 ARG A O 1
ATOM 802 N N . LEU A 1 102 ? -9.756 6.148 1.638 1.00 92.56 102 LEU A N 1
ATOM 803 C CA . LEU A 1 102 ? -11.078 5.833 2.182 1.00 92.56 102 LEU A CA 1
ATOM 804 C C . LEU A 1 102 ? -10.983 5.109 3.532 1.00 92.56 102 LEU A C 1
ATOM 806 O O . LEU A 1 102 ? -11.783 5.370 4.426 1.00 92.56 102 LEU A O 1
ATOM 810 N N . ALA A 1 103 ? -10.024 4.194 3.682 1.00 88.69 103 ALA A N 1
ATOM 811 C CA . ALA A 1 103 ? -9.808 3.495 4.940 1.00 88.69 103 ALA A CA 1
ATOM 812 C C . ALA A 1 103 ? -9.328 4.439 6.055 1.00 88.69 103 ALA A C 1
ATOM 814 O O . ALA A 1 103 ? -9.810 4.318 7.179 1.00 88.69 103 ALA A O 1
ATOM 815 N N . ALA A 1 104 ? -8.443 5.392 5.737 1.00 89.50 104 ALA A N 1
ATOM 816 C CA . ALA A 1 104 ? -8.031 6.446 6.662 1.00 89.50 104 ALA A CA 1
ATOM 817 C C . ALA A 1 104 ? -9.230 7.308 7.092 1.00 89.50 104 ALA A C 1
ATOM 819 O O . ALA A 1 104 ? -9.524 7.382 8.280 1.00 89.50 104 ALA A O 1
ATOM 820 N N . ASP A 1 105 ? -9.987 7.841 6.126 1.00 91.94 105 ASP A N 1
ATOM 821 C CA . ASP A 1 105 ? -11.162 8.685 6.384 1.00 91.94 105 ASP A CA 1
ATOM 822 C C . ASP A 1 105 ? -12.208 7.947 7.243 1.00 91.94 105 ASP A C 1
ATOM 824 O O . ASP A 1 105 ? -12.795 8.510 8.163 1.00 91.94 105 ASP A O 1
ATOM 828 N N . THR A 1 106 ? -12.431 6.654 6.974 1.00 89.75 106 THR A N 1
ATOM 829 C CA . THR A 1 106 ? -13.391 5.832 7.731 1.00 89.75 106 THR A CA 1
ATOM 830 C C . THR A 1 106 ? -12.952 5.626 9.181 1.00 89.75 106 THR A C 1
ATOM 832 O O . THR A 1 106 ? -13.796 5.598 10.076 1.00 89.75 106 THR A O 1
ATOM 835 N N . LEU A 1 107 ? -11.650 5.450 9.424 1.00 86.19 107 LEU A N 1
ATOM 836 C CA . LEU A 1 107 ? -11.118 5.323 10.780 1.00 86.19 107 LEU A CA 1
ATOM 837 C C . LEU A 1 107 ? -11.166 6.658 11.522 1.00 86.19 107 LEU A C 1
ATOM 839 O O . LEU A 1 107 ? -11.575 6.673 12.678 1.00 86.19 107 LEU A O 1
ATOM 843 N N . ASP A 1 108 ? -10.828 7.764 10.862 1.00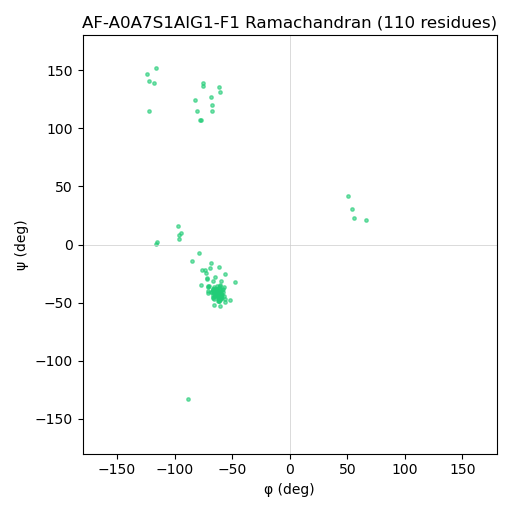 87.25 108 ASP A N 1
ATOM 844 C CA . ASP A 1 108 ? -10.906 9.103 11.452 1.00 87.25 108 ASP A CA 1
ATOM 845 C C . ASP A 1 108 ? -12.336 9.448 11.891 1.00 87.25 108 ASP A C 1
ATOM 847 O O . ASP A 1 108 ? -12.544 9.891 13.022 1.00 87.25 108 ASP A O 1
ATOM 851 N N . GLU A 1 109 ? -13.334 9.178 11.045 1.00 87.88 109 GLU A N 1
ATOM 852 C CA . GLU A 1 109 ? -14.752 9.363 11.387 1.00 87.88 109 GLU A CA 1
ATOM 853 C C . GLU A 1 109 ? -15.217 8.429 12.515 1.00 87.88 109 GLU A C 1
ATOM 855 O O . GLU A 1 109 ? -16.125 8.772 13.265 1.00 87.88 109 GLU A O 1
ATOM 860 N N . TRP A 1 110 ? -14.600 7.254 12.676 1.00 84.00 110 TRP A N 1
ATOM 861 C CA . TRP A 1 110 ? -14.905 6.358 13.794 1.00 84.00 110 TRP A CA 1
ATOM 862 C C . TRP A 1 110 ? -14.380 6.889 15.139 1.00 84.00 110 TRP A C 1
ATOM 864 O O . TRP A 1 110 ? -14.949 6.570 16.185 1.00 84.00 110 TRP A O 1
ATOM 874 N N . PHE A 1 111 ? -13.286 7.659 15.137 1.00 77.19 111 PHE A N 1
ATOM 875 C CA . PHE A 1 111 ? -12.707 8.240 16.356 1.00 77.19 111 PHE A CA 1
ATOM 876 C C . PHE A 1 111 ? -13.343 9.563 16.788 1.00 77.19 111 PHE A C 1
ATOM 878 O O . P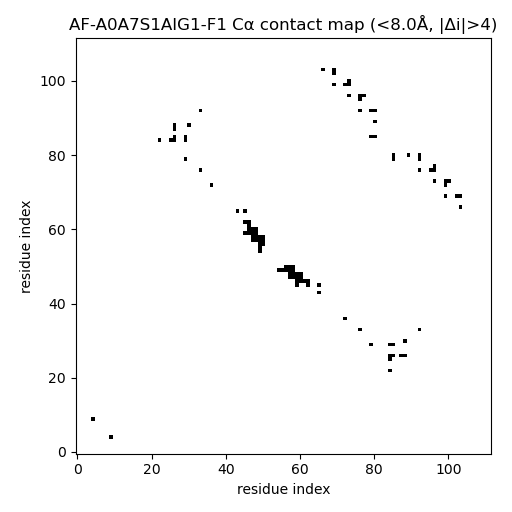HE A 1 111 ? -13.100 9.984 17.925 1.00 77.19 111 PHE A O 1
ATOM 885 N N . GLN A 1 112 ? -14.118 10.214 15.916 1.00 72.50 112 GLN A N 1
ATOM 886 C CA . GLN A 1 112 ? -14.914 11.397 16.268 1.00 72.50 112 GLN A CA 1
ATOM 887 C C . GLN A 1 112 ? -16.096 11.047 17.181 1.00 72.50 112 GLN A C 1
ATOM 889 O O . GLN A 1 112 ? -16.353 11.853 18.108 1.00 72.50 112 GLN A O 1
#

Radius of gyration: 22.59 Å; Cα contacts (8 Å, |Δi|>4): 55; chains: 1; bounding box: 46×30×71 Å

Foldseek 3Di:
DVVVVVVVPVVVCPVVVVVVVVLVVVLVVLVVLVVVLVVCVVPDDFDWDADPPDPPHIDGDDCVVVLVSLVVVLVSLVVLCPDPSCVVVVVVSVVVNVVSVVVNVVVVVSVD

Sequence (112 aa):
TLLSLTNHCIFDHKELVSEISGVASGEYALEQSLEKVVAAWADMPLAVMSHRNQKDLFILADVTDIITQIEDHSVTIQTMMGSRFIQGIREKVEVWEQKVRLAADTLDEWFQ

Organism: Noctiluca scintillans (NCBI:txid2966)

Nearest PDB structures (foldseek):
  7kek-assembly1_C  TM=7.913E-01  e=4.064E-03  Tetrahymena thermophila
  8ptk-assembly1_e  TM=8.781E-01  e=6.068E-03  Homo sapiens
  8ptk-assembly1_f  TM=8.765E-01  e=3.016E-02  Homo sapiens
  4rh7-assembly1_A  TM=7.842E-01  e=1.147E-01  synthetic construct

InterPro domains:
  IPR013602 Dynein heavy chain, linker [PF08393] (2-112)
  IPR026983 Dynein heavy chain [PTHR45703] (1-112)
  IPR042222 Dynein heavy chain, domain 2, N-terminal [G3DSA:1.20.140.100] (45-112)